Protein AF-A0A7H4N2L6-F1 (afdb_monomer)

Structure (mmCIF, N/CA/C/O backbone):
data_AF-A0A7H4N2L6-F1
#
_entry.id   AF-A0A7H4N2L6-F1
#
loop_
_atom_site.group_PDB
_atom_site.id
_atom_site.type_symbol
_atom_site.label_atom_id
_atom_site.label_alt_id
_atom_site.label_comp_id
_atom_site.label_asym_id
_atom_site.label_entity_id
_atom_site.label_seq_id
_atom_site.pdbx_PDB_ins_code
_atom_site.Cartn_x
_atom_site.Cartn_y
_atom_site.Cartn_z
_atom_site.occupancy
_atom_site.B_iso_or_equiv
_atom_site.auth_seq_id
_atom_site.auth_comp_id
_atom_site.auth_asym_id
_atom_site.auth_atom_id
_atom_site.pdbx_PDB_model_num
ATOM 1 N N . MET A 1 1 ? 27.385 -0.471 0.080 1.00 63.84 1 MET A N 1
ATOM 2 C CA . MET A 1 1 ? 27.129 0.991 0.101 1.00 63.84 1 MET A CA 1
ATOM 3 C C . MET A 1 1 ? 25.899 1.392 -0.728 1.00 63.84 1 MET A C 1
ATOM 5 O O . MET A 1 1 ? 25.123 2.208 -0.253 1.00 63.84 1 MET A O 1
ATOM 9 N N . LEU A 1 2 ? 25.642 0.773 -1.893 1.00 72.50 2 LEU A N 1
ATOM 10 C CA . LEU A 1 2 ? 24.461 1.055 -2.734 1.00 72.50 2 LEU A CA 1
ATOM 11 C C . LEU A 1 2 ? 23.115 0.614 -2.115 1.00 72.50 2 LEU A C 1
ATOM 13 O O . LEU A 1 2 ? 22.184 1.407 -2.048 1.00 72.50 2 LEU A O 1
ATOM 17 N N . LEU A 1 3 ? 23.031 -0.612 -1.581 1.00 74.50 3 LEU A N 1
ATOM 18 C CA . LEU A 1 3 ? 21.793 -1.151 -0.986 1.00 74.50 3 LEU A CA 1
ATOM 19 C C . LEU A 1 3 ? 21.298 -0.334 0.218 1.00 74.50 3 LEU A C 1
ATOM 21 O O . LEU A 1 3 ? 20.113 -0.032 0.314 1.00 74.50 3 LEU A O 1
ATOM 25 N N . LYS A 1 4 ? 22.216 0.105 1.094 1.00 74.44 4 LYS A N 1
ATOM 26 C CA . LYS A 1 4 ? 21.885 0.986 2.230 1.00 74.44 4 LYS A CA 1
ATOM 27 C C . LYS A 1 4 ? 21.332 2.342 1.766 1.00 74.44 4 LYS A C 1
ATOM 29 O O . LYS A 1 4 ? 20.450 2.892 2.415 1.00 74.44 4 LYS A O 1
ATOM 34 N N . LYS A 1 5 ? 21.819 2.861 0.632 1.00 74.44 5 LYS A N 1
ATOM 35 C CA . LYS A 1 5 ? 21.338 4.114 0.033 1.00 74.44 5 LYS A CA 1
ATOM 36 C C . LYS A 1 5 ? 19.948 3.944 -0.588 1.00 74.44 5 LYS A C 1
ATOM 38 O O . LYS A 1 5 ? 19.082 4.780 -0.366 1.00 74.44 5 LYS A O 1
ATOM 43 N N . CYS A 1 6 ? 19.703 2.845 -1.302 1.00 76.69 6 CYS A N 1
ATOM 44 C CA . CYS A 1 6 ? 18.367 2.515 -1.808 1.00 76.69 6 CYS A CA 1
ATOM 45 C C . CYS A 1 6 ? 17.351 2.368 -0.665 1.00 76.69 6 CYS A C 1
ATOM 47 O O . CYS A 1 6 ? 16.248 2.896 -0.768 1.00 76.69 6 CYS A O 1
ATOM 49 N N . TRP A 1 7 ? 17.748 1.728 0.441 1.00 79.00 7 TRP A N 1
ATOM 50 C CA . TRP A 1 7 ? 16.892 1.549 1.614 1.00 79.00 7 TRP A CA 1
ATOM 51 C C . TRP A 1 7 ? 16.455 2.871 2.255 1.00 79.00 7 TRP A C 1
ATOM 53 O O . TRP A 1 7 ? 15.311 2.979 2.678 1.00 79.00 7 TRP A O 1
ATOM 63 N N . SER A 1 8 ? 17.316 3.895 2.309 1.00 80.81 8 SER A N 1
ATOM 64 C CA . SER A 1 8 ? 16.927 5.182 2.907 1.00 80.81 8 SER A CA 1
ATOM 65 C C . SER A 1 8 ? 16.049 6.041 1.990 1.00 80.81 8 SER A C 1
ATOM 67 O O . SER A 1 8 ? 15.160 6.736 2.474 1.00 80.81 8 SER A O 1
ATOM 69 N N . ILE A 1 9 ? 16.259 5.977 0.671 1.00 82.88 9 ILE A N 1
ATOM 70 C CA . ILE A 1 9 ? 15.512 6.777 -0.317 1.00 82.88 9 ILE A CA 1
ATOM 71 C C . ILE A 1 9 ? 14.078 6.261 -0.485 1.00 82.88 9 ILE A C 1
ATOM 73 O O . ILE A 1 9 ? 13.154 7.030 -0.750 1.00 82.88 9 ILE A O 1
ATOM 77 N N . TRP A 1 10 ? 13.881 4.955 -0.337 1.00 83.56 10 TRP A N 1
ATOM 78 C CA . TRP A 1 10 ? 12.623 4.297 -0.665 1.00 83.56 10 TRP A CA 1
ATOM 79 C C . TRP A 1 10 ? 11.444 4.736 0.234 1.00 83.56 10 TRP A C 1
ATOM 81 O O . TRP A 1 10 ? 10.434 5.185 -0.313 1.00 83.56 10 TRP A O 1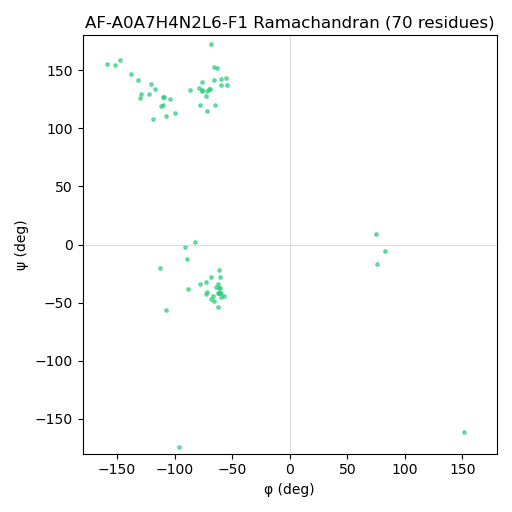
ATOM 91 N N . PRO A 1 11 ? 11.562 4.771 1.580 1.00 84.81 11 PRO A N 1
ATOM 92 C CA . PRO A 1 11 ? 10.526 5.347 2.438 1.00 84.81 11 PRO A CA 1
ATOM 93 C C . PRO A 1 11 ? 10.272 6.829 2.149 1.00 84.81 11 PRO A C 1
ATOM 95 O O . PRO A 1 11 ? 9.128 7.267 2.165 1.00 84.81 11 PRO A O 1
ATOM 98 N N . GLN A 1 12 ? 11.319 7.603 1.840 1.00 88.31 12 GLN A N 1
ATOM 99 C CA . GLN A 1 12 ? 11.20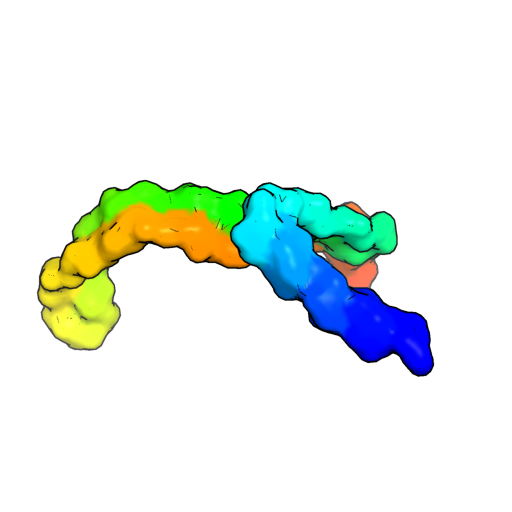1 9.044 1.589 1.00 88.31 12 GLN A CA 1
ATOM 100 C C . GLN A 1 12 ? 10.354 9.349 0.351 1.00 88.31 12 GLN A C 1
ATOM 102 O O . GLN A 1 12 ? 9.600 10.318 0.353 1.00 88.31 12 GLN A O 1
ATOM 107 N N . ARG A 1 13 ? 10.454 8.529 -0.701 1.00 89.69 13 ARG A N 1
ATOM 108 C CA . ARG A 1 13 ? 9.630 8.692 -1.907 1.00 89.69 13 ARG A CA 1
ATOM 109 C C . ARG A 1 13 ? 8.179 8.299 -1.668 1.00 89.69 13 ARG A C 1
ATOM 111 O O . ARG A 1 13 ? 7.288 9.051 -2.052 1.00 89.69 13 ARG A O 1
ATOM 118 N N . LEU A 1 14 ? 7.934 7.217 -0.928 1.00 86.88 14 LEU A N 1
ATOM 119 C CA . LEU A 1 14 ? 6.571 6.863 -0.521 1.00 86.88 14 LEU A CA 1
ATOM 120 C C . LEU A 1 14 ? 5.934 7.940 0.363 1.00 86.88 14 LEU A C 1
ATOM 122 O O . LEU A 1 14 ? 4.783 8.289 0.133 1.00 86.88 14 LEU A O 1
ATOM 126 N N . LEU A 1 15 ? 6.673 8.515 1.319 1.00 87.75 15 LEU A N 1
ATOM 127 C CA . LEU A 1 15 ? 6.183 9.612 2.168 1.00 87.75 15 LEU A CA 1
ATOM 128 C C . LEU A 1 15 ? 5.786 10.858 1.362 1.00 87.75 15 LEU A C 1
ATOM 130 O O . LEU A 1 15 ? 4.897 11.593 1.778 1.00 87.75 15 LEU A O 1
ATOM 134 N N . LYS A 1 16 ? 6.404 11.075 0.197 1.00 90.75 16 LYS A N 1
ATOM 135 C CA . LYS A 1 16 ? 6.042 12.144 -0.747 1.00 90.75 16 LYS A CA 1
ATOM 136 C C . LYS A 1 16 ? 4.858 11.787 -1.656 1.00 90.75 16 LYS A C 1
ATOM 138 O O . LYS A 1 16 ? 4.501 12.579 -2.521 1.00 90.75 16 LYS A O 1
ATOM 143 N N . GLY A 1 17 ? 4.260 10.606 -1.492 1.00 89.62 17 GLY A N 1
ATOM 144 C CA . GLY A 1 17 ? 3.198 10.103 -2.367 1.00 89.62 17 GLY A CA 1
ATOM 145 C C . GLY A 1 17 ? 3.697 9.606 -3.723 1.00 89.62 17 GLY A C 1
ATOM 146 O O . GLY A 1 17 ? 2.890 9.299 -4.598 1.00 89.62 17 GLY A O 1
ATOM 147 N N . GLU A 1 18 ? 5.013 9.500 -3.914 1.00 93.31 18 GLU A N 1
ATOM 148 C CA . GLU A 1 18 ? 5.582 9.061 -5.180 1.00 93.31 18 GLU A CA 1
ATOM 149 C C . GLU A 1 18 ? 5.429 7.545 -5.348 1.00 93.31 18 GLU A C 1
ATOM 151 O O . GLU A 1 18 ? 5.625 6.752 -4.422 1.00 93.31 18 GLU A O 1
ATOM 156 N N . ARG A 1 19 ? 5.113 7.128 -6.575 1.00 93.31 19 ARG A N 1
ATOM 157 C CA . ARG A 1 19 ? 5.105 5.721 -6.971 1.00 93.31 19 ARG A CA 1
ATOM 158 C C . ARG A 1 19 ? 6.539 5.241 -7.178 1.00 93.31 19 ARG A C 1
ATOM 160 O O . ARG A 1 19 ? 7.311 5.876 -7.891 1.00 93.31 19 ARG A O 1
ATOM 167 N N . ILE A 1 20 ? 6.867 4.081 -6.618 1.00 94.31 20 ILE A N 1
ATOM 168 C CA . ILE A 1 20 ? 8.154 3.415 -6.835 1.00 94.31 20 ILE A CA 1
ATOM 169 C C . ILE A 1 20 ? 7.925 2.179 -7.687 1.00 94.31 20 ILE A C 1
ATOM 171 O O . ILE A 1 20 ? 7.100 1.333 -7.348 1.00 94.31 20 ILE A O 1
ATOM 175 N N . GLU A 1 21 ? 8.669 2.053 -8.778 1.00 94.19 21 GLU A N 1
ATOM 176 C CA . GLU A 1 21 ? 8.575 0.918 -9.688 1.00 94.19 21 GLU A CA 1
ATOM 177 C C . GLU A 1 21 ? 9.924 0.217 -9.817 1.00 94.19 21 GLU A C 1
ATOM 179 O O . GLU A 1 21 ? 10.952 0.850 -10.054 1.00 94.19 21 GLU A O 1
ATOM 184 N N . ILE A 1 22 ? 9.909 -1.102 -9.641 1.00 93.62 22 ILE A N 1
ATOM 185 C CA . ILE A 1 22 ? 11.077 -1.968 -9.761 1.00 93.62 22 ILE A CA 1
ATOM 186 C C . ILE A 1 22 ? 10.770 -2.955 -10.887 1.00 93.62 22 ILE A C 1
ATOM 188 O O . ILE A 1 22 ? 9.920 -3.838 -10.734 1.00 93.62 22 ILE A O 1
ATOM 192 N N . ARG A 1 23 ? 11.443 -2.782 -12.032 1.00 94.25 23 ARG A N 1
ATOM 193 C CA . ARG A 1 23 ? 11.285 -3.655 -13.207 1.00 94.25 23 ARG A CA 1
ATOM 194 C C . ARG A 1 23 ? 11.514 -5.120 -12.816 1.00 94.25 23 ARG A C 1
ATOM 196 O O . ARG A 1 23 ? 12.398 -5.410 -12.018 1.00 94.25 23 ARG A O 1
ATOM 203 N N . GLY A 1 24 ? 10.672 -6.011 -13.332 1.00 93.81 24 GLY A N 1
ATOM 204 C CA . GLY A 1 24 ? 10.670 -7.443 -13.004 1.00 93.81 24 GLY A CA 1
ATOM 205 C C . GLY A 1 24 ? 10.073 -7.810 -11.636 1.00 93.81 24 GLY A C 1
ATOM 206 O O . GLY A 1 24 ? 9.672 -8.949 -11.426 1.00 93.81 24 GLY A O 1
ATOM 207 N N . PHE A 1 25 ? 9.914 -6.854 -10.713 1.00 95.81 25 PHE A N 1
ATOM 208 C CA . PHE A 1 25 ? 9.407 -7.130 -9.364 1.00 95.81 25 PHE A CA 1
ATOM 209 C C . PHE A 1 25 ? 7.978 -6.623 -9.151 1.00 95.81 25 PHE A C 1
ATOM 211 O O . PHE A 1 25 ? 7.073 -7.391 -8.826 1.00 95.81 25 PHE A O 1
ATOM 218 N N . GLY A 1 26 ? 7.738 -5.330 -9.365 1.00 96.69 26 GLY A N 1
ATOM 219 C CA . GLY A 1 26 ? 6.431 -4.721 -9.137 1.00 96.69 26 GLY A CA 1
ATOM 220 C C . GLY A 1 26 ? 6.518 -3.249 -8.767 1.00 96.69 26 GLY A C 1
ATOM 221 O O . GLY A 1 26 ? 7.521 -2.579 -9.007 1.00 96.69 26 GLY A O 1
ATOM 222 N N . SER A 1 27 ? 5.443 -2.739 -8.175 1.00 96.25 27 SER A N 1
ATOM 223 C CA . SER A 1 27 ? 5.329 -1.322 -7.839 1.00 96.25 27 SER A CA 1
ATOM 224 C C . SER A 1 27 ? 4.716 -1.080 -6.475 1.00 96.25 27 SER A C 1
ATOM 226 O O . SER A 1 27 ? 3.806 -1.802 -6.071 1.00 96.25 27 SER A O 1
ATOM 228 N N . PHE A 1 28 ? 5.167 -0.013 -5.829 1.00 96.00 28 PHE A N 1
ATOM 229 C CA . PHE A 1 28 ? 4.690 0.461 -4.543 1.00 96.00 28 PHE A CA 1
ATOM 230 C C . PHE A 1 28 ? 4.081 1.847 -4.705 1.00 96.00 28 PHE A C 1
ATOM 232 O O . PHE A 1 28 ? 4.650 2.716 -5.367 1.00 96.00 28 PHE A O 1
ATOM 239 N N . SER A 1 29 ? 2.915 2.048 -4.110 1.00 95.06 29 SER A N 1
ATOM 240 C CA . SER A 1 29 ? 2.189 3.315 -4.134 1.00 95.06 29 SER A CA 1
ATOM 241 C C . SER A 1 29 ? 1.423 3.510 -2.834 1.00 95.06 29 SER A C 1
ATOM 243 O O . SER A 1 29 ? 1.122 2.547 -2.131 1.00 95.06 29 SER A O 1
ATOM 245 N N . LEU A 1 30 ? 1.080 4.755 -2.515 1.00 95.31 30 LEU A N 1
ATOM 246 C CA . LEU A 1 30 ? 0.111 5.041 -1.464 1.00 95.31 30 LEU A CA 1
ATOM 247 C C . LEU A 1 30 ? -1.300 5.018 -2.047 1.00 95.31 30 LEU A C 1
ATOM 249 O O . LEU A 1 30 ? -1.560 5.617 -3.087 1.00 95.31 30 LEU A O 1
ATOM 253 N N . HIS A 1 31 ? -2.217 4.328 -1.376 1.00 95.25 31 HIS A N 1
ATOM 254 C CA . HIS A 1 31 ? -3.644 4.371 -1.682 1.00 95.25 31 HIS A CA 1
ATOM 255 C C . HIS A 1 31 ? -4.369 5.104 -0.562 1.00 95.25 31 HIS A C 1
ATOM 257 O O . HIS A 1 31 ? -4.243 4.727 0.604 1.00 95.25 31 HIS A O 1
ATOM 263 N N . TYR A 1 32 ? -5.152 6.121 -0.913 1.00 95.31 32 TYR A N 1
ATOM 264 C CA . TYR A 1 32 ? -6.037 6.759 0.049 1.00 95.31 32 TYR A CA 1
ATOM 265 C C . TYR A 1 32 ? -7.208 5.831 0.381 1.00 95.31 32 TYR A C 1
ATOM 267 O O . TYR A 1 32 ? -7.852 5.263 -0.505 1.00 95.31 32 TYR A O 1
ATOM 275 N N . ARG A 1 33 ? -7.481 5.665 1.671 1.00 96.38 33 ARG A N 1
ATOM 276 C CA . ARG A 1 33 ? -8.675 5.003 2.190 1.00 96.38 33 ARG A CA 1
ATOM 277 C C . ARG A 1 33 ? -9.519 6.070 2.870 1.00 96.38 33 ARG A 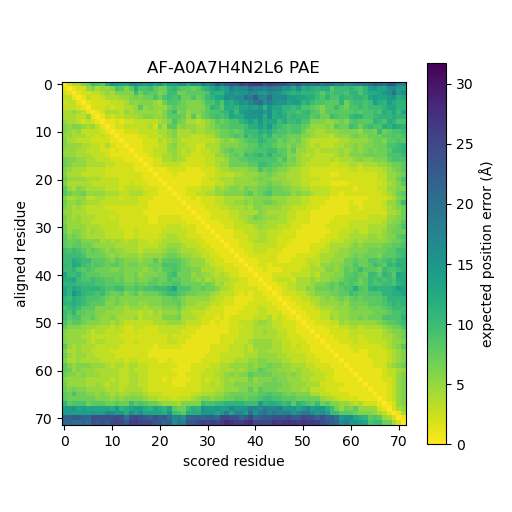C 1
ATOM 279 O O . ARG A 1 33 ? -9.045 6.686 3.819 1.00 96.38 33 ARG A O 1
ATOM 286 N N . ALA A 1 34 ? -10.737 6.277 2.375 1.00 97.00 34 ALA A N 1
ATOM 287 C CA . ALA A 1 34 ? -11.685 7.200 2.986 1.00 97.00 34 ALA A CA 1
ATOM 288 C C . ALA A 1 34 ? -12.073 6.736 4.407 1.00 97.00 34 ALA A C 1
ATOM 290 O O . ALA A 1 34 ? -12.042 5.523 4.669 1.00 97.00 34 ALA A O 1
ATOM 291 N N . PRO A 1 35 ? -12.438 7.672 5.306 1.00 97.88 35 PRO A N 1
ATOM 292 C CA . PRO A 1 35 ? -12.974 7.330 6.617 1.00 97.88 35 PRO A CA 1
ATOM 293 C C . PRO A 1 35 ? -14.190 6.409 6.495 1.00 97.88 35 PRO A C 1
ATOM 295 O O . PRO A 1 35 ? -14.981 6.536 5.557 1.00 97.88 35 PRO A O 1
ATOM 298 N N . ARG A 1 36 ? -14.334 5.463 7.423 1.00 97.06 36 ARG A N 1
ATOM 299 C CA . ARG A 1 36 ? -15.458 4.515 7.438 1.00 97.06 36 ARG A CA 1
ATOM 300 C C . ARG A 1 36 ? -15.676 3.922 8.822 1.00 97.06 36 ARG A C 1
ATOM 302 O O . ARG A 1 36 ? -14.722 3.727 9.570 1.00 97.06 36 ARG A O 1
ATOM 309 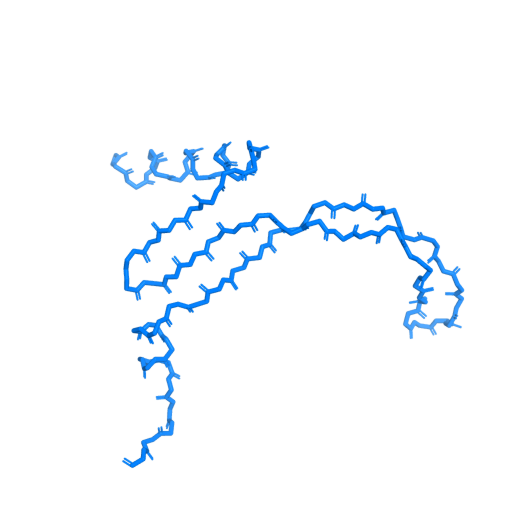N N . THR A 1 37 ? -16.894 3.480 9.097 1.00 97.31 37 THR A N 1
ATOM 310 C CA . THR A 1 37 ? -17.182 2.677 10.287 1.00 97.31 37 THR A CA 1
ATOM 311 C C . THR A 1 37 ? -16.742 1.224 10.068 1.00 97.31 37 THR A C 1
ATOM 313 O O . THR A 1 37 ? -17.200 0.537 9.150 1.00 97.31 37 THR A O 1
ATOM 316 N N . GLY A 1 38 ? -15.823 0.747 10.903 1.00 95.19 38 GLY A N 1
ATOM 317 C CA . GLY A 1 38 ? -15.439 -0.656 11.028 1.00 95.19 38 GLY A CA 1
ATOM 318 C C . GLY A 1 38 ? -16.172 -1.361 12.171 1.00 95.19 38 GLY A C 1
ATOM 319 O O . GLY A 1 38 ? -17.044 -0.792 12.829 1.00 95.19 38 GLY A O 1
ATOM 320 N N . ARG A 1 39 ? -15.794 -2.617 12.423 1.00 97.38 39 ARG A N 1
ATOM 321 C CA . ARG A 1 39 ? -16.236 -3.376 13.596 1.00 97.38 39 ARG A CA 1
ATOM 322 C C . ARG A 1 39 ? -15.059 -4.045 14.280 1.00 97.38 39 ARG A C 1
ATOM 324 O O . ARG A 1 39 ? -14.165 -4.548 13.597 1.00 97.38 39 ARG A O 1
ATOM 331 N N . ASN A 1 40 ? -15.079 -4.077 15.608 1.00 96.00 40 ASN A N 1
ATOM 332 C CA . ASN A 1 40 ? -14.147 -4.887 16.379 1.00 96.00 40 ASN A CA 1
ATOM 333 C C . ASN A 1 40 ? -14.417 -6.378 16.081 1.00 96.00 40 ASN A C 1
ATOM 335 O O . ASN A 1 40 ? -15.521 -6.843 16.366 1.00 96.00 40 ASN A O 1
ATOM 339 N N . PRO A 1 41 ? -13.448 -7.149 15.548 1.00 95.81 41 P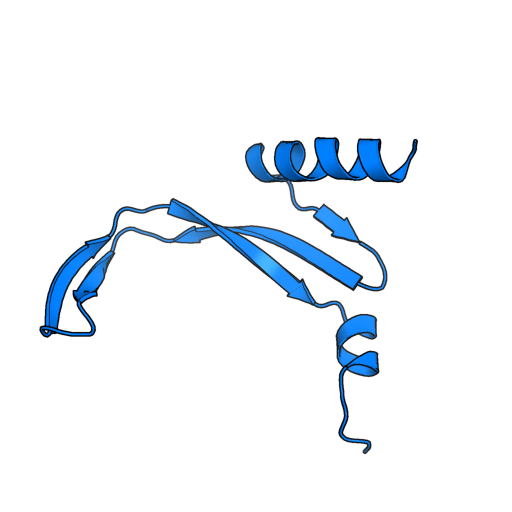RO A N 1
ATOM 340 C CA . PRO A 1 41 ? -13.664 -8.558 15.211 1.00 95.81 41 PRO A CA 1
ATOM 341 C C . PRO A 1 41 ? -14.022 -9.445 16.410 1.00 95.81 41 PRO A C 1
ATOM 343 O O . PRO A 1 41 ? -14.585 -10.516 16.214 1.00 95.81 41 PRO A O 1
ATOM 346 N N . LYS A 1 42 ? -13.681 -9.025 17.636 1.00 95.44 42 LYS A N 1
ATOM 347 C CA . LYS A 1 42 ? -13.934 -9.795 18.862 1.00 95.44 42 LYS A CA 1
ATOM 348 C C . LYS A 1 42 ? -15.307 -9.516 19.476 1.00 95.44 42 LYS A C 1
ATOM 350 O O . LYS A 1 42 ? -15.920 -10.442 19.986 1.00 95.44 42 LYS A O 1
ATOM 355 N N . THR A 1 43 ? -15.770 -8.263 19.457 1.00 96.12 43 THR A N 1
ATOM 356 C CA . THR A 1 43 ? -16.996 -7.840 20.169 1.00 96.12 43 THR A CA 1
ATOM 357 C C . THR A 1 43 ? -18.139 -7.431 19.242 1.00 96.12 43 THR A C 1
ATOM 359 O O . THR A 1 43 ? -19.292 -7.426 19.651 1.00 96.12 43 THR A O 1
ATOM 362 N N . GLY A 1 44 ? -17.848 -7.099 17.982 1.00 95.19 44 GLY A N 1
ATOM 363 C CA . GLY A 1 44 ? -18.830 -6.595 17.020 1.00 95.19 44 GLY A CA 1
ATOM 36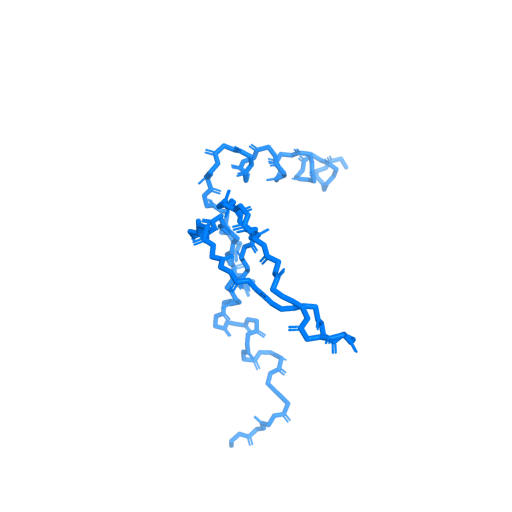4 C C . GLY A 1 44 ? -19.116 -5.094 17.126 1.00 95.19 44 GLY A C 1
ATOM 365 O O . GLY A 1 44 ? -19.803 -4.558 16.251 1.00 95.19 44 GLY A O 1
ATOM 366 N N . ASP A 1 45 ? -18.560 -4.409 18.129 1.00 97.50 45 ASP A N 1
ATOM 367 C CA . ASP A 1 45 ? -18.773 -2.977 18.348 1.00 97.50 45 ASP A CA 1
ATOM 368 C C . ASP A 1 45 ? -18.323 -2.149 17.147 1.00 97.50 45 ASP A C 1
ATOM 370 O O . ASP A 1 45 ? -17.303 -2.439 16.511 1.00 97.50 45 ASP A O 1
ATOM 374 N N . LYS A 1 46 ? -19.087 -1.095 16.846 1.00 96.94 46 LYS A N 1
ATOM 375 C CA . LYS A 1 46 ? -18.745 -0.136 15.793 1.00 96.94 46 LYS A CA 1
ATOM 376 C C . LYS A 1 46 ? -17.540 0.696 16.226 1.00 96.94 46 LYS A C 1
ATOM 378 O O . LYS A 1 46 ? -17.510 1.210 17.339 1.00 96.94 46 LYS A O 1
ATOM 383 N N . VAL A 1 47 ? -16.575 0.849 15.325 1.00 96.50 47 VAL A N 1
ATOM 384 C CA . VAL A 1 47 ? -15.382 1.676 15.539 1.00 96.50 47 VAL A CA 1
ATOM 385 C C . VAL A 1 47 ? -15.213 2.595 14.342 1.00 96.50 47 VAL A C 1
ATOM 387 O O . VAL A 1 47 ? -15.153 2.120 13.208 1.00 96.50 47 VAL A O 1
ATOM 390 N N . GLU A 1 48 ? -15.119 3.897 14.582 1.00 96.50 48 GLU A N 1
ATOM 391 C CA . GLU A 1 48 ? -14.820 4.866 13.531 1.00 96.50 48 GLU A CA 1
ATOM 392 C C . GLU A 1 48 ? -13.349 4.758 13.116 1.00 96.50 48 GLU A C 1
ATOM 394 O O . GLU A 1 48 ? -12.445 4.761 13.953 1.00 96.50 48 GLU A O 1
ATOM 399 N N . LEU A 1 49 ? -13.105 4.615 11.813 1.00 95.94 49 LEU A N 1
ATOM 400 C CA . LEU A 1 49 ? -11.766 4.562 11.238 1.00 95.94 49 LEU A CA 1
ATOM 401 C C . LEU A 1 49 ? -11.530 5.833 10.436 1.00 95.94 49 LEU A C 1
ATOM 403 O O . LEU A 1 49 ? -12.222 6.090 9.450 1.00 95.94 49 LEU A O 1
ATOM 407 N N . GLU A 1 50 ? -10.514 6.589 10.831 1.00 97.19 50 GLU A N 1
ATOM 408 C CA . GLU A 1 50 ? -10.095 7.786 10.114 1.00 97.19 50 GLU A CA 1
ATOM 409 C C . GLU A 1 50 ? -9.549 7.459 8.719 1.00 97.19 50 GLU A C 1
ATOM 411 O O . GLU A 1 50 ? -9.010 6.376 8.450 1.00 97.19 50 GLU A O 1
ATOM 416 N N . GLY A 1 51 ? -9.681 8.433 7.821 1.00 97.25 51 GLY A N 1
ATOM 417 C CA . GLY A 1 51 ? -9.141 8.342 6.475 1.00 97.25 51 GLY A CA 1
ATOM 418 C C . GLY A 1 51 ? -7.619 8.397 6.503 1.00 97.25 51 GLY A C 1
ATOM 419 O O . GLY 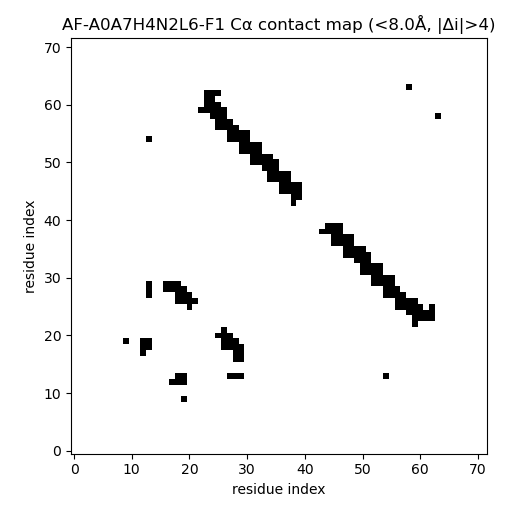A 1 51 ? -7.033 9.245 7.171 1.00 97.25 51 GLY A O 1
ATOM 420 N N . LYS A 1 52 ? -6.961 7.501 5.767 1.00 96.06 52 LYS A N 1
ATOM 421 C CA . LYS A 1 52 ? -5.496 7.421 5.757 1.00 96.06 52 LYS A CA 1
ATOM 422 C C . LYS A 1 52 ? -4.945 6.886 4.450 1.00 96.06 52 LYS A C 1
ATOM 424 O O . LYS A 1 52 ? -5.593 6.108 3.750 1.00 96.06 52 LYS A O 1
ATOM 429 N N . TYR A 1 53 ? -3.704 7.255 4.159 1.00 95.06 53 TYR A N 1
ATOM 430 C CA . TYR A 1 53 ? -2.923 6.605 3.117 1.00 95.06 53 TYR A CA 1
ATOM 431 C C . TYR A 1 53 ? -2.352 5.288 3.633 1.00 95.06 53 TYR A C 1
ATOM 433 O O . TYR A 1 53 ? -1.808 5.221 4.735 1.00 95.06 53 TYR A O 1
ATOM 441 N N . VAL A 1 54 ? -2.466 4.235 2.827 1.00 94.44 54 VAL A N 1
ATOM 442 C CA . VAL A 1 54 ? -1.861 2.931 3.110 1.00 94.44 54 VAL A CA 1
ATOM 443 C C . VAL A 1 54 ? -0.902 2.547 1.987 1.00 94.44 54 VAL A C 1
ATOM 445 O O . VAL A 1 54 ? -1.245 2.739 0.816 1.00 94.44 54 VAL A O 1
ATOM 448 N N . PRO A 1 55 ? 0.282 1.996 2.301 1.00 94.56 55 PRO A N 1
ATOM 449 C CA . PRO A 1 55 ? 1.143 1.404 1.291 1.00 94.56 55 PRO A CA 1
ATOM 450 C C . PRO A 1 55 ? 0.426 0.255 0.581 1.00 94.56 55 PRO A C 1
ATOM 452 O O . PRO A 1 55 ? -0.227 -0.577 1.211 1.00 94.56 55 PRO A O 1
ATOM 455 N N . HIS A 1 56 ? 0.565 0.205 -0.735 1.00 95.19 56 HIS A N 1
ATOM 456 C CA . HIS A 1 56 ? 0.044 -0.854 -1.579 1.00 95.19 56 HIS A CA 1
ATOM 457 C C . HIS A 1 56 ? 1.158 -1.362 -2.489 1.00 95.19 56 HIS A C 1
ATOM 459 O O . HIS A 1 56 ? 1.820 -0.576 -3.168 1.00 95.19 56 HIS A O 1
ATOM 465 N N . PHE A 1 57 ? 1.347 -2.679 -2.510 1.00 96.62 57 PHE A N 1
ATOM 466 C CA . PHE A 1 57 ? 2.241 -3.349 -3.442 1.00 96.62 57 PHE A CA 1
ATOM 467 C C . PHE A 1 57 ? 1.421 -4.034 -4.531 1.00 96.62 57 PHE A C 1
ATOM 469 O O . PHE A 1 57 ? 0.543 -4.845 -4.243 1.00 96.62 57 PHE A O 1
ATOM 476 N N . LYS A 1 58 ? 1.730 -3.722 -5.789 1.00 96.88 58 LYS A N 1
ATOM 477 C CA . LYS A 1 58 ? 1.214 -4.438 -6.955 1.00 96.88 58 LYS A CA 1
ATOM 478 C C . LYS A 1 58 ? 2.353 -5.275 -7.546 1.00 96.88 58 LYS A C 1
ATOM 480 O O . LYS A 1 58 ? 3.282 -4.673 -8.098 1.00 96.88 58 LYS A O 1
ATOM 485 N N . PRO A 1 59 ? 2.304 -6.616 -7.451 1.00 97.19 59 PRO A N 1
ATOM 486 C CA . PRO A 1 59 ? 3.339 -7.467 -8.023 1.00 97.19 59 PRO A CA 1
ATOM 487 C C . PRO A 1 59 ? 3.339 -7.370 -9.554 1.00 97.19 59 PRO A C 1
ATOM 489 O O . PRO A 1 59 ? 2.287 -7.262 -10.193 1.00 97.19 59 PRO A O 1
ATOM 492 N N . GLY A 1 60 ? 4.536 -7.378 -10.141 1.00 96.56 60 GLY A N 1
ATOM 493 C CA . GLY A 1 60 ? 4.742 -7.372 -11.588 1.00 96.56 60 GLY A CA 1
ATOM 494 C C . GLY A 1 60 ? 4.304 -8.684 -12.242 1.00 96.56 60 GLY A C 1
ATOM 495 O O . GLY A 1 60 ? 3.943 -9.644 -11.564 1.00 96.56 60 GLY A O 1
ATOM 496 N N . LYS A 1 61 ? 4.305 -8.736 -13.580 1.00 94.94 61 LYS A N 1
ATOM 497 C CA . LYS A 1 61 ? 4.045 -9.987 -14.315 1.00 94.94 61 LYS A CA 1
ATOM 498 C C . LYS A 1 61 ? 5.113 -11.034 -13.987 1.00 94.94 61 LYS A C 1
ATOM 500 O O . LYS A 1 61 ? 4.771 -12.079 -13.469 1.00 94.94 61 LYS A O 1
ATOM 505 N N . GLU A 1 62 ? 6.386 -10.688 -14.159 1.00 95.06 62 GLU A N 1
ATOM 506 C CA . GLU A 1 62 ? 7.507 -11.611 -13.940 1.00 95.06 62 GLU A CA 1
ATOM 507 C C . GLU A 1 62 ? 7.535 -12.203 -12.520 1.00 95.06 62 GLU A C 1
ATOM 509 O O . GLU A 1 62 ? 7.671 -13.412 -12.368 1.00 95.06 62 GLU A O 1
ATOM 514 N N . LEU A 1 63 ? 7.328 -11.388 -11.476 1.00 95.50 63 LEU A N 1
ATOM 515 C CA . LEU A 1 63 ? 7.223 -11.903 -10.106 1.00 95.50 63 LEU A CA 1
ATOM 516 C C . LEU A 1 63 ? 6.049 -12.877 -9.934 1.00 95.50 63 LEU A C 1
ATOM 518 O O . LEU A 1 63 ? 6.203 -13.887 -9.256 1.00 95.50 63 LEU A O 1
ATOM 522 N N . ARG A 1 64 ? 4.883 -12.577 -10.521 1.00 94.19 64 ARG A N 1
ATOM 523 C CA . ARG A 1 64 ? 3.712 -13.465 -10.450 1.00 94.19 64 ARG A CA 1
ATOM 524 C C . ARG A 1 64 ? 3.955 -14.768 -11.194 1.00 94.19 64 ARG A C 1
ATOM 526 O O . ARG A 1 64 ? 3.662 -15.811 -10.633 1.00 94.19 64 ARG A O 1
ATOM 533 N N . ASP A 1 65 ? 4.527 -14.699 -12.392 1.00 94.25 65 ASP A N 1
ATOM 534 C CA . ASP A 1 65 ? 4.847 -15.876 -13.201 1.00 94.25 65 ASP A CA 1
ATOM 535 C C . ASP A 1 65 ? 5.821 -16.792 -12.445 1.00 94.25 65 ASP A C 1
ATOM 537 O O . ASP A 1 65 ? 5.587 -17.986 -12.335 1.00 94.25 65 ASP A O 1
ATOM 541 N N . ARG A 1 66 ? 6.872 -16.223 -11.837 1.00 92.88 66 ARG A N 1
ATOM 542 C CA . ARG A 1 66 ? 7.856 -16.983 -11.046 1.00 92.88 66 ARG A CA 1
ATOM 543 C C . ARG A 1 66 ? 7.303 -17.550 -9.739 1.00 92.88 66 ARG A C 1
ATOM 545 O O . ARG A 1 66 ? 7.859 -18.514 -9.225 1.00 92.88 66 ARG A O 1
ATOM 552 N N . ALA A 1 67 ? 6.296 -16.903 -9.157 1.00 92.31 67 ALA A N 1
ATOM 553 C CA . ALA A 1 67 ? 5.655 -17.347 -7.921 1.00 92.31 67 ALA A CA 1
ATOM 554 C C . ALA A 1 67 ? 4.482 -18.303 -8.175 1.00 92.31 67 ALA A C 1
ATOM 556 O O . ALA A 1 67 ? 3.980 -18.904 -7.224 1.00 92.31 67 ALA A O 1
ATOM 557 N N . ASN A 1 68 ? 4.018 -18.418 -9.421 1.00 89.50 68 ASN A N 1
ATOM 558 C CA . ASN A 1 68 ? 2.960 -19.343 -9.773 1.00 89.50 68 ASN A CA 1
ATOM 559 C C . ASN A 1 68 ? 3.511 -20.772 -9.714 1.00 89.50 68 ASN A C 1
ATOM 561 O O . ASN A 1 68 ? 4.402 -21.133 -10.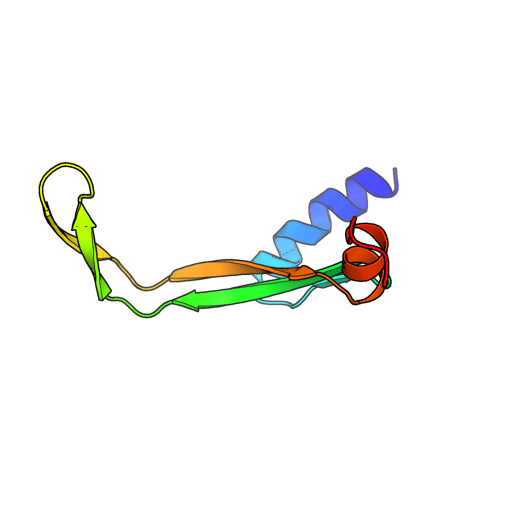473 1.00 89.50 68 ASN A O 1
ATOM 565 N N . ILE A 1 69 ? 2.989 -21.562 -8.778 1.00 84.31 69 ILE A N 1
ATOM 566 C CA . ILE A 1 69 ? 3.375 -22.964 -8.566 1.00 84.31 69 ILE A CA 1
ATOM 567 C C . ILE A 1 69 ? 2.515 -23.944 -9.371 1.00 84.31 69 ILE A C 1
ATOM 569 O O . ILE A 1 69 ? 2.726 -25.150 -9.289 1.00 84.31 69 ILE A O 1
ATOM 573 N N . TYR A 1 70 ? 1.523 -23.434 -10.099 1.00 79.12 70 TYR A N 1
ATOM 574 C CA . TYR A 1 70 ? 0.707 -24.218 -11.011 1.00 79.12 70 TYR A CA 1
ATOM 575 C C . TYR A 1 70 ? 1.233 -23.986 -12.427 1.00 79.12 70 TYR A C 1
ATOM 577 O O . TYR A 1 70 ? 1.156 -22.868 -12.939 1.00 79.12 70 TYR A O 1
ATOM 585 N N . GLU A 1 71 ? 1.798 -25.032 -13.024 1.00 71.81 71 GLU A N 1
ATOM 586 C CA . GLU A 1 71 ? 2.078 -25.072 -14.459 1.00 71.81 71 GLU A CA 1
ATOM 587 C C . GLU A 1 71 ? 0.754 -25.317 -15.204 1.00 71.81 71 GLU A C 1
ATOM 589 O O . GLU A 1 71 ? -0.036 -26.170 -14.791 1.00 71.81 71 GLU A O 1
ATOM 594 N N . GLU A 1 72 ? 0.493 -24.525 -16.249 1.00 61.25 72 GLU A N 1
ATOM 595 C CA . GLU A 1 72 ? -0.467 -24.881 -17.308 1.00 61.25 72 GLU A CA 1
ATOM 596 C C . GLU A 1 72 ? 0.192 -25.841 -18.301 1.00 61.25 72 GLU A C 1
ATOM 598 O O . GLU A 1 72 ? 1.375 -25.602 -18.645 1.00 61.25 72 GLU A O 1
#

Solvent-accessible surface area (backbone atoms only — not comparable to full-atom values): 4395 Å² total; per-residue (Å²): 116,66,69,66,50,53,61,60,50,51,62,57,39,45,76,71,60,39,72,48,75,44,88,68,47,25,35,38,35,60,43,81,40,76,58,47,79,46,58,42,92,89,79,63,49,80,39,83,39,78,57,44,75,40,85,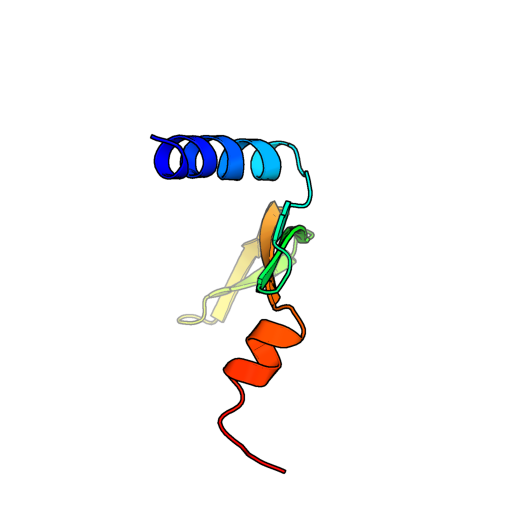42,79,49,76,26,68,56,40,47,61,76,66,51,86,72,83,132

Sequence (72 aa):
MLLKKCWSIWPQRLLKGERIEIRGFGSFSLHYRAPRTGRNPKTGDKVELEGKYVPHFKPGKELRDRANIYEE

Secondary structure (DSSP, 8-state):
-HHHHHHHHHHHHHHTT--EEETTTEEEEEEEE--EEEE-TTT--EEEE--EEEEEEEE-HHHHHHH-----

Organism: NCBI:txid1134687

Nearest PDB structures (foldseek):
  5j0n-assembly1_L  TM=8.602E-01  e=1.825E-09  Escherichia coli
  1owf-assembly1_B  TM=8.314E-01  e=3.838E-09  Escherichia coli
  4qju-assembly1_B  TM=8.790E-01  e=7.916E-07  Staphylococcus aureus subsp. aureus Mu50
  5lvt-assembly2_B  TM=8.396E-01  e=6.178E-07  Lactococcus lactis subsp. lactis Il1403
  3rhi-assembly1_A  TM=7.791E-01  e=4.260E-07  Bacillus anthracis str. Sterne

Radius of gyration: 17.48 Å; Cα contacts (8 Å, |Δi|>4): 96; chains: 1; bounding box: 46×37×38 Å

InterPro domains:
  IPR000119 Histone-like DNA-binding protein [PF00216] (11-68)
  IPR000119 Histone-like DNA-binding protein [PR01727] (18-33)
  IPR000119 Histone-like DNA-binding protein [PR01727] (36-49)
  IPR000119 Histone-like DNA-binding protein [PR01727] (52-66)
  IPR000119 Histone-like DNA-binding protein [PTHR33175] (11-67)
  IPR000119 Histone-like DNA-binding protein [SM00411] (1-68)
  IPR010992 Integration host factor (IHF)-like DNA-binding domain superfamily [G3DSA:4.10.520.10] (2-71)
  IPR010992 Integration host factor (IHF)-like DNA-binding domain superfamily [SSF47729] (4-68)
  IPR020816 Histone-like DNA-binding protein, conserved site [PS00045] (24-43)

pLDDT: mean 90.91, std 8.44, range [61.25, 97.88]

Foldseek 3Di:
DVVVVCVVVVVVCQVVQHKDADPLFWIKGWDKDDWDWDADPVPRDTDTDHIDTDIDTDTDPNNCVVPDPDDD

Mean predicted aligned error: 5.6 Å